Protein AF-X8CRZ3-F1 (afdb_monomer_lite)

Sequence (72 aa):
MDDNAELHLAVCRRFGEAVAAATGRWDRPSPCDAWDARGVLEHVIGFHDVLLLRPLDSSPTARVRIPSSAGD

pLDDT: mean 86.29, std 10.72, range [49.94, 96.44]

Radius of gyration: 13.78 Å; chains: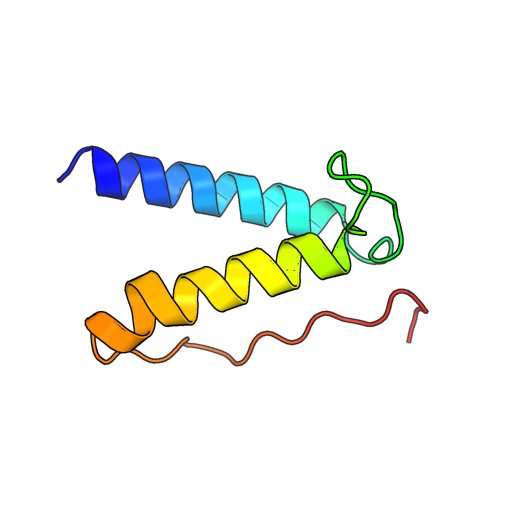 1; bounding box: 31×22×40 Å

Secondary structure (DSSP, 8-state):
--HHHHHHHHHHHHHHHHHHHHTT-TTSBPSSTT-BHHHHHHHHHHHHIIIIITTTT---SS---PPPSS--

Foldseek 3Di:
DPPVVVVVVVVVVVVVVVLVVCVLVQQCADPPNVHGNVRVVVVVVVCCCVPPCVVVVHDPPDDDDRDDSPDD

Structure (mmCIF, N/CA/C/O backbone):
data_AF-X8CRZ3-F1
#
_entry.id   AF-X8CRZ3-F1
#
loop_
_atom_site.group_PDB
_atom_site.id
_atom_site.type_symbol
_atom_site.label_atom_id
_atom_site.label_alt_id
_atom_site.label_comp_id
_atom_site.label_asym_id
_atom_site.label_entity_id
_atom_site.label_seq_id
_atom_site.pdbx_PDB_ins_code
_atom_site.Cartn_x
_atom_site.Cartn_y
_atom_site.Cartn_z
_atom_site.occupancy
_atom_site.B_iso_or_equiv
_atom_site.auth_seq_id
_atom_site.auth_comp_id
_atom_site.auth_asym_id
_atom_site.auth_atom_id
_atom_site.pdbx_PDB_model_num
ATOM 1 N N . MET A 1 1 ? 17.142 8.942 -17.209 1.00 57.50 1 MET A N 1
ATOM 2 C CA . MET A 1 1 ? 16.576 7.740 -16.562 1.00 57.50 1 MET A CA 1
ATOM 3 C C . MET A 1 1 ? 15.136 7.632 -17.040 1.00 57.50 1 MET A C 1
ATOM 5 O O . MET A 1 1 ? 14.626 8.632 -17.519 1.00 57.50 1 MET A O 1
ATOM 9 N N . ASP A 1 2 ? 14.540 6.441 -17.054 1.00 78.62 2 ASP A N 1
ATOM 10 C CA . ASP A 1 2 ? 13.162 6.257 -17.538 1.00 78.62 2 ASP A CA 1
ATOM 11 C C . ASP A 1 2 ? 12.194 7.021 -16.617 1.00 78.62 2 ASP A C 1
ATOM 13 O O . ASP A 1 2 ? 12.180 6.760 -15.411 1.00 78.62 2 ASP A O 1
ATOM 17 N N . ASP A 1 3 ? 11.426 7.971 -17.161 1.00 88.06 3 ASP A N 1
ATOM 18 C CA . ASP A 1 3 ? 10.513 8.850 -16.408 1.00 88.06 3 ASP A CA 1
ATOM 19 C C . ASP A 1 3 ? 9.555 8.047 -15.507 1.00 88.06 3 ASP A C 1
ATOM 21 O O . ASP A 1 3 ? 9.194 8.474 -14.407 1.00 88.06 3 ASP A O 1
ATOM 25 N N . ASN A 1 4 ? 9.197 6.829 -15.929 1.00 89.81 4 ASN A N 1
ATOM 26 C CA . ASN A 1 4 ? 8.353 5.927 -15.150 1.00 89.81 4 ASN A CA 1
ATOM 27 C C . ASN A 1 4 ? 9.043 5.405 -13.883 1.00 89.81 4 ASN A C 1
ATOM 29 O O . ASN A 1 4 ? 8.384 5.225 -12.858 1.00 89.81 4 ASN A O 1
ATOM 33 N N . ALA A 1 5 ? 10.357 5.173 -13.922 1.00 88.81 5 ALA A N 1
ATOM 34 C CA . ALA A 1 5 ? 11.117 4.717 -12.761 1.00 88.81 5 ALA A CA 1
ATOM 35 C C . ALA A 1 5 ? 11.239 5.829 -11.710 1.00 88.81 5 ALA A C 1
ATOM 37 O O . ALA A 1 5 ? 11.058 5.577 -10.518 1.00 88.81 5 ALA A O 1
ATOM 38 N N . GLU A 1 6 ? 11.485 7.068 -12.140 1.00 93.19 6 GLU A N 1
ATOM 39 C CA . GLU A 1 6 ? 11.527 8.226 -11.239 1.00 93.19 6 GLU A CA 1
ATOM 40 C C . GLU A 1 6 ? 10.158 8.490 -10.602 1.00 93.19 6 GLU A C 1
ATOM 42 O O . GLU A 1 6 ? 10.063 8.661 -9.381 1.00 93.19 6 GLU A O 1
ATOM 47 N N . LEU A 1 7 ? 9.085 8.431 -11.400 1.00 94.81 7 LEU A N 1
ATOM 48 C CA . LEU A 1 7 ? 7.719 8.554 -10.899 1.00 94.81 7 LEU A CA 1
ATOM 49 C C . LEU A 1 7 ? 7.382 7.439 -9.900 1.00 94.81 7 LEU A C 1
ATOM 51 O O . LEU A 1 7 ? 6.834 7.718 -8.831 1.00 94.81 7 LEU A O 1
ATOM 55 N N . HIS A 1 8 ? 7.739 6.190 -10.207 1.00 90.88 8 HIS A N 1
ATOM 56 C CA . HIS A 1 8 ? 7.518 5.062 -9.306 1.00 90.88 8 HIS A CA 1
ATOM 57 C C . HIS A 1 8 ? 8.229 5.273 -7.963 1.00 90.88 8 HIS A C 1
ATOM 59 O O . HIS A 1 8 ? 7.601 5.156 -6.912 1.00 90.88 8 HIS A O 1
ATOM 65 N N . LEU A 1 9 ? 9.501 5.686 -7.976 1.00 91.88 9 LEU A N 1
ATOM 66 C CA . LEU A 1 9 ? 10.252 5.980 -6.753 1.00 91.88 9 LEU A CA 1
ATOM 67 C C . LEU A 1 9 ? 9.630 7.128 -5.943 1.00 91.88 9 LEU A C 1
ATOM 69 O O . LEU A 1 9 ? 9.588 7.051 -4.712 1.00 91.88 9 LEU A O 1
ATOM 73 N N . ALA A 1 10 ? 9.129 8.178 -6.600 1.00 95.75 10 ALA A N 1
ATOM 74 C CA . ALA A 1 10 ? 8.431 9.275 -5.930 1.00 95.75 10 ALA A CA 1
ATOM 75 C C . ALA A 1 10 ? 7.134 8.798 -5.251 1.00 95.75 10 ALA A C 1
ATOM 77 O O . ALA A 1 10 ? 6.870 9.144 -4.095 1.00 95.75 10 ALA A O 1
ATOM 78 N N . VAL A 1 11 ? 6.360 7.945 -5.928 1.00 94.56 11 VAL A N 1
ATOM 79 C CA . VAL A 1 11 ? 5.150 7.327 -5.368 1.00 94.56 11 VAL A CA 1
ATOM 80 C C . VAL A 1 11 ? 5.494 6.415 -4.188 1.00 94.56 11 VAL A C 1
ATOM 82 O O . VAL A 1 11 ? 4.859 6.532 -3.140 1.00 94.56 11 VAL A O 1
ATOM 85 N N . CYS A 1 12 ? 6.523 5.569 -4.298 1.00 93.25 12 CYS A N 1
ATOM 86 C CA . CYS A 1 12 ? 6.974 4.702 -3.204 1.00 93.25 12 CYS A CA 1
ATOM 87 C C . CYS A 1 12 ? 7.391 5.501 -1.963 1.00 93.25 12 CYS A C 1
ATOM 89 O O . CYS A 1 12 ? 7.058 5.108 -0.845 1.00 93.25 12 CYS A O 1
ATOM 91 N N . ARG A 1 13 ? 8.071 6.645 -2.136 1.00 95.19 13 ARG A N 1
ATOM 92 C CA . ARG A 1 13 ? 8.427 7.539 -1.018 1.00 95.19 13 ARG A CA 1
ATOM 93 C C . ARG A 1 13 ? 7.186 8.086 -0.318 1.00 95.19 13 ARG A C 1
ATOM 95 O O . ARG A 1 13 ? 7.058 7.928 0.893 1.00 95.19 13 ARG A O 1
ATOM 102 N N . ARG A 1 14 ? 6.239 8.648 -1.077 1.00 96.44 14 ARG A N 1
ATOM 103 C CA . ARG A 1 14 ? 4.972 9.165 -0.530 1.00 96.44 14 ARG A CA 1
ATOM 104 C C . ARG A 1 14 ? 4.151 8.068 0.153 1.00 96.44 14 ARG A C 1
ATOM 106 O O . ARG A 1 14 ? 3.523 8.308 1.182 1.00 96.44 14 ARG A O 1
ATOM 113 N N . PHE A 1 15 ? 4.155 6.856 -0.399 1.00 94.00 15 PHE A N 1
ATOM 114 C CA . PHE A 1 15 ? 3.509 5.710 0.232 1.00 94.00 15 PHE A CA 1
ATOM 115 C C . PHE A 1 15 ? 4.182 5.354 1.564 1.00 94.00 15 PHE A C 1
ATOM 117 O O . PHE A 1 15 ? 3.488 5.159 2.557 1.00 94.00 15 PHE A O 1
ATOM 124 N N . GLY A 1 16 ? 5.517 5.365 1.622 1.00 92.88 16 GLY A N 1
ATOM 125 C CA . GLY A 1 16 ? 6.274 5.188 2.863 1.00 92.88 16 GLY A CA 1
ATOM 126 C C . GLY A 1 16 ? 5.915 6.214 3.944 1.00 92.88 16 GLY A C 1
ATOM 127 O O . GLY A 1 16 ? 5.739 5.843 5.103 1.00 92.88 16 GLY A O 1
ATOM 128 N N . GLU A 1 17 ? 5.721 7.483 3.577 1.00 95.81 17 GLU A N 1
ATOM 129 C CA . GLU A 1 17 ? 5.249 8.529 4.500 1.00 95.81 17 GLU A CA 1
ATOM 130 C C . GLU A 1 17 ? 3.842 8.229 5.045 1.00 95.81 17 GLU A C 1
ATOM 132 O O . GLU A 1 17 ? 3.593 8.358 6.246 1.00 95.81 17 GLU A O 1
ATOM 137 N N . ALA A 1 18 ? 2.924 7.773 4.186 1.00 93.12 18 ALA A N 1
ATOM 138 C CA . ALA A 1 18 ? 1.577 7.382 4.599 1.00 93.12 18 ALA A CA 1
ATOM 139 C C . ALA A 1 18 ? 1.586 6.157 5.532 1.00 93.12 18 ALA A C 1
ATOM 141 O O . ALA A 1 18 ? 0.870 6.139 6.535 1.00 93.12 18 ALA A O 1
ATOM 142 N N . VAL A 1 19 ? 2.432 5.163 5.246 1.00 92.44 19 VAL A N 1
ATOM 143 C CA . VAL A 1 19 ? 2.648 3.979 6.095 1.00 92.44 19 VAL A CA 1
ATOM 144 C C . VAL A 1 19 ? 3.200 4.387 7.458 1.00 92.44 19 VAL A C 1
ATOM 146 O O . VAL A 1 19 ? 2.672 3.958 8.482 1.00 92.44 19 VAL A O 1
ATOM 149 N N . ALA A 1 20 ? 4.205 5.266 7.494 1.00 91.94 20 ALA A N 1
ATOM 150 C CA . ALA A 1 20 ? 4.759 5.777 8.744 1.00 91.94 20 ALA A CA 1
ATOM 151 C C . ALA A 1 20 ? 3.682 6.483 9.580 1.00 91.94 20 ALA A C 1
ATOM 153 O O . ALA A 1 20 ? 3.556 6.2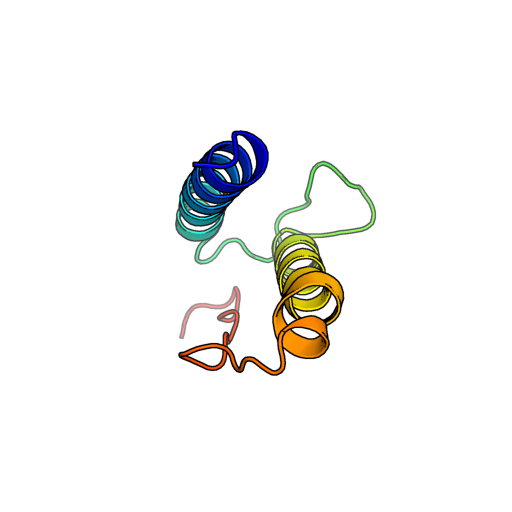18 10.777 1.00 91.94 20 ALA A O 1
ATOM 154 N N . ALA A 1 21 ? 2.842 7.305 8.945 1.00 91.81 21 ALA A N 1
ATOM 155 C CA . ALA A 1 21 ? 1.713 7.936 9.614 1.00 91.81 21 ALA A CA 1
ATOM 156 C C . ALA A 1 21 ? 0.692 6.904 10.131 1.00 91.81 21 ALA A C 1
ATOM 158 O O . ALA A 1 21 ? 0.118 7.102 11.199 1.00 91.81 21 ALA A O 1
ATOM 159 N N . ALA A 1 22 ? 0.448 5.801 9.427 1.00 90.75 22 ALA A 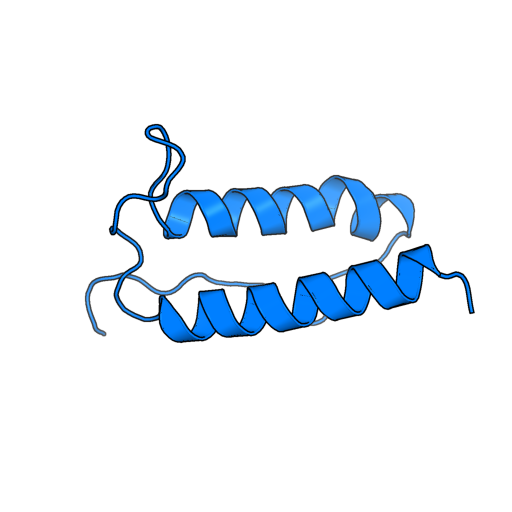N 1
ATOM 160 C CA . ALA A 1 22 ? -0.516 4.776 9.833 1.00 90.75 22 ALA A CA 1
ATOM 161 C C . ALA A 1 22 ? -0.062 3.900 11.020 1.00 90.75 22 ALA A C 1
ATOM 163 O O . ALA A 1 22 ? -0.879 3.148 11.553 1.00 90.75 22 ALA A O 1
ATOM 164 N N . THR A 1 23 ? 1.190 4.015 11.476 1.00 89.06 23 THR A N 1
ATOM 165 C CA . THR A 1 23 ? 1.730 3.237 12.603 1.00 89.06 23 THR A CA 1
ATOM 166 C C . THR A 1 23 ? 0.808 3.285 13.827 1.00 89.06 23 THR A C 1
ATOM 168 O O . THR A 1 23 ? 0.393 4.356 14.271 1.00 89.06 23 THR A O 1
ATOM 171 N N . GLY A 1 24 ? 0.458 2.105 14.354 1.00 89.81 24 GLY A N 1
ATOM 172 C CA . GLY A 1 24 ? -0.459 1.947 15.492 1.00 89.81 24 GLY A CA 1
ATOM 173 C C . GLY A 1 24 ? -1.941 2.173 15.161 1.00 89.81 24 GLY A C 1
ATOM 174 O O . GLY A 1 24 ? -2.781 2.160 16.053 1.00 89.81 24 GLY A O 1
ATOM 175 N N . ARG A 1 25 ? -2.290 2.396 13.888 1.00 92.25 25 ARG A N 1
ATOM 176 C CA . ARG A 1 25 ? -3.657 2.693 13.416 1.00 92.25 25 ARG A CA 1
ATOM 177 C C . ARG A 1 25 ? -4.084 1.774 12.272 1.00 92.25 25 ARG A C 1
ATOM 179 O O . ARG A 1 25 ? -4.874 2.171 11.419 1.00 92.25 25 ARG A O 1
ATOM 186 N N . TRP A 1 26 ? -3.554 0.555 12.259 1.00 92.94 26 TRP A N 1
ATOM 187 C CA . TRP A 1 26 ? -3.698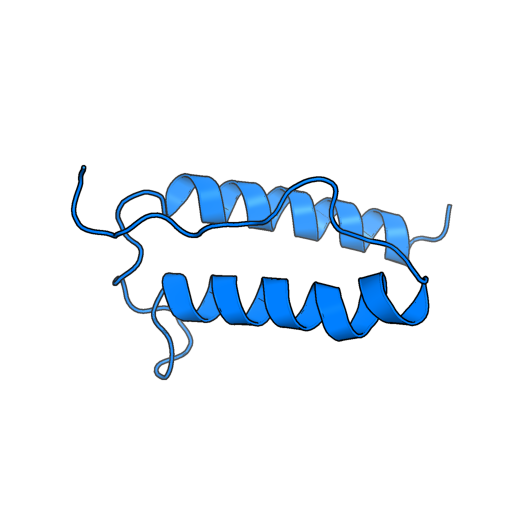 -0.394 11.154 1.00 92.94 26 TRP A CA 1
ATOM 188 C C . TRP A 1 26 ? -5.137 -0.849 10.887 1.00 92.94 26 TRP A C 1
ATOM 190 O O . TRP A 1 26 ? -5.464 -1.130 9.741 1.00 92.94 26 TRP A O 1
ATOM 200 N N . ASP A 1 27 ? -6.006 -0.823 11.900 1.00 92.69 27 ASP A N 1
ATOM 201 C CA . ASP A 1 27 ? -7.415 -1.228 11.763 1.00 92.69 27 ASP A CA 1
ATOM 202 C C . ASP A 1 27 ? -8.328 -0.082 11.284 1.00 92.69 27 ASP A C 1
ATOM 204 O O . ASP A 1 27 ? -9.550 -0.224 11.242 1.00 92.69 27 ASP A O 1
ATOM 208 N N . ARG A 1 28 ? -7.779 1.105 10.973 1.00 92.06 28 ARG A N 1
ATOM 209 C CA . ARG A 1 28 ? -8.605 2.209 10.468 1.00 92.06 28 ARG A CA 1
ATOM 210 C C . ARG A 1 28 ? -9.112 1.907 9.060 1.00 92.06 28 ARG A C 1
ATOM 212 O O . ARG A 1 28 ? -8.326 1.425 8.246 1.00 92.06 28 ARG A O 1
ATOM 219 N N . PRO A 1 29 ? -10.371 2.263 8.744 1.00 93.94 29 PRO A N 1
ATOM 220 C CA . PRO A 1 29 ? -10.910 2.075 7.406 1.00 93.94 29 PRO A CA 1
ATOM 221 C C . PRO A 1 29 ? -10.099 2.880 6.391 1.00 93.94 29 PRO A C 1
ATOM 223 O O . PRO A 1 29 ? -9.691 4.018 6.656 1.00 93.94 29 PRO A O 1
ATOM 226 N N . SER A 1 30 ? -9.865 2.280 5.230 1.00 91.06 30 SER A N 1
ATOM 227 C CA . SER A 1 30 ? -9.313 2.980 4.077 1.00 91.06 30 SER A CA 1
ATOM 228 C C . SER A 1 30 ? -10.440 3.610 3.240 1.00 91.06 30 SER A C 1
ATOM 230 O O . SER A 1 30 ? -11.610 3.297 3.450 1.00 91.06 30 SER A O 1
ATOM 232 N N . PRO A 1 31 ? -10.123 4.474 2.259 1.00 89.94 31 PRO A N 1
ATOM 233 C CA . PRO A 1 31 ? -11.102 4.935 1.271 1.00 89.94 31 PRO A CA 1
ATOM 234 C C . PRO A 1 31 ? -11.688 3.816 0.390 1.00 89.94 31 PRO A C 1
ATOM 236 O O . PRO A 1 31 ? -12.644 4.058 -0.339 1.00 89.94 31 PRO A O 1
ATOM 239 N N . CYS A 1 32 ? -11.089 2.620 0.403 1.00 90.56 32 CYS A N 1
ATOM 240 C CA . CYS A 1 32 ? -11.660 1.416 -0.185 1.00 90.56 32 CYS A CA 1
ATOM 241 C C . CYS A 1 32 ? -12.417 0.666 0.917 1.00 90.56 32 CYS A C 1
ATOM 243 O O . CYS A 1 32 ? -11.786 0.082 1.797 1.00 90.56 32 CYS A O 1
ATOM 245 N N . ASP A 1 33 ? -13.752 0.662 0.856 1.00 86.56 33 ASP A N 1
ATOM 246 C CA . ASP A 1 33 ? -14.625 0.119 1.914 1.00 86.56 33 ASP A CA 1
ATOM 247 C C . ASP A 1 33 ? -14.322 -1.341 2.293 1.00 86.56 33 ASP A C 1
ATOM 249 O O . ASP A 1 33 ? -14.619 -1.777 3.402 1.00 86.56 33 ASP A O 1
ATOM 253 N N . ALA A 1 34 ? -13.718 -2.107 1.382 1.00 90.31 34 ALA A N 1
ATOM 254 C CA . ALA A 1 34 ? -13.345 -3.494 1.628 1.00 90.31 34 ALA A CA 1
ATOM 255 C C . ALA A 1 34 ? -12.117 -3.651 2.541 1.00 90.31 34 ALA A C 1
ATOM 257 O O . ALA A 1 34 ? -11.903 -4.748 3.056 1.00 90.31 34 ALA A O 1
ATOM 258 N N . TRP A 1 35 ? -11.294 -2.609 2.712 1.00 93.69 35 TRP A N 1
ATOM 259 C CA . TRP A 1 35 ? -9.972 -2.707 3.335 1.00 93.69 35 TRP A CA 1
ATOM 260 C C . TRP A 1 35 ? -9.767 -1.697 4.466 1.00 93.69 35 TRP A C 1
ATOM 262 O O . TRP A 1 35 ? -10.095 -0.513 4.353 1.00 93.69 35 TRP A O 1
ATOM 272 N N . ASP A 1 36 ? -9.122 -2.161 5.532 1.00 94.44 36 ASP A N 1
ATOM 273 C CA . ASP A 1 36 ? -8.469 -1.313 6.524 1.00 94.44 36 ASP A CA 1
ATOM 274 C C . ASP A 1 36 ? -7.054 -0.908 6.054 1.00 94.44 36 ASP A C 1
ATOM 276 O O . ASP A 1 36 ? -6.575 -1.299 4.982 1.00 94.44 36 ASP A O 1
ATOM 280 N N . ALA A 1 37 ? -6.370 -0.073 6.837 1.00 94.06 37 ALA A N 1
ATOM 281 C CA . ALA A 1 37 ? -5.019 0.381 6.516 1.00 94.06 37 ALA A CA 1
ATOM 282 C C . ALA A 1 37 ? -4.014 -0.784 6.419 1.00 94.06 37 ALA A C 1
ATOM 284 O O . ALA A 1 37 ? -3.093 -0.722 5.599 1.00 94.06 37 ALA A O 1
ATOM 285 N N . ARG A 1 38 ? -4.198 -1.854 7.208 1.00 93.44 38 ARG A N 1
ATOM 286 C CA . ARG A 1 38 ? -3.413 -3.092 7.094 1.00 93.44 38 ARG A CA 1
ATOM 287 C C . ARG A 1 38 ? -3.623 -3.750 5.733 1.00 93.44 38 ARG A C 1
ATOM 289 O O . ARG A 1 38 ? -2.641 -3.996 5.037 1.00 93.44 38 ARG A O 1
ATOM 296 N N . GLY A 1 39 ? -4.872 -3.969 5.333 1.00 93.44 39 GLY A N 1
ATOM 297 C CA . GLY A 1 39 ? -5.237 -4.621 4.078 1.00 93.44 39 GLY A CA 1
ATOM 298 C C . GLY A 1 39 ? -4.687 -3.891 2.854 1.00 93.44 39 GLY A C 1
ATOM 299 O O . GLY A 1 39 ? -4.163 -4.531 1.943 1.00 93.44 39 GLY A O 1
ATOM 300 N N . VAL A 1 40 ? -4.696 -2.552 2.859 1.00 93.69 40 VAL A N 1
ATOM 301 C CA . VAL A 1 40 ? -4.053 -1.752 1.798 1.00 93.69 40 VAL A CA 1
ATOM 302 C C . VAL A 1 40 ? -2.550 -2.038 1.719 1.00 93.69 40 VAL A C 1
ATOM 304 O O . VAL A 1 40 ? -2.016 -2.257 0.631 1.00 93.69 40 VAL A O 1
ATOM 307 N N . LEU A 1 41 ? -1.849 -2.040 2.856 1.00 92.81 41 LEU A N 1
ATOM 308 C CA . LEU A 1 41 ? -0.403 -2.260 2.900 1.00 92.81 41 LEU A CA 1
ATOM 309 C C . LEU A 1 41 ? -0.022 -3.680 2.459 1.00 92.81 41 LEU A C 1
ATOM 311 O O . LEU A 1 41 ? 0.892 -3.844 1.648 1.00 92.81 41 LEU A O 1
ATOM 315 N N . GLU A 1 42 ? -0.744 -4.689 2.948 1.00 91.75 42 GLU A N 1
ATOM 316 C CA . GLU A 1 42 ? -0.567 -6.089 2.545 1.00 91.75 42 GLU A CA 1
ATOM 317 C C . GLU A 1 42 ? -0.762 -6.260 1.039 1.00 91.75 42 GLU A C 1
ATOM 319 O O . GLU A 1 42 ? 0.062 -6.893 0.374 1.00 91.75 42 GLU A O 1
ATOM 324 N N . HIS A 1 43 ? -1.804 -5.634 0.487 1.00 92.00 43 HIS A N 1
ATOM 325 C CA . HIS A 1 43 ? -2.082 -5.676 -0.941 1.00 92.00 43 HIS A CA 1
ATOM 326 C C . HIS A 1 43 ? -0.951 -5.053 -1.770 1.00 92.00 43 HIS A C 1
ATOM 328 O O . HIS A 1 43 ? -0.472 -5.668 -2.724 1.00 92.00 43 HIS A O 1
ATOM 334 N N . VAL A 1 44 ? -0.474 -3.861 -1.392 1.00 92.19 44 VAL A N 1
ATOM 335 C CA . VAL A 1 44 ? 0.603 -3.166 -2.116 1.00 92.19 44 VAL A CA 1
ATOM 336 C C . VAL A 1 44 ? 1.909 -3.961 -2.071 1.00 92.19 44 VAL A C 1
ATOM 338 O O . VAL A 1 44 ? 2.558 -4.111 -3.107 1.00 92.19 44 VAL A O 1
ATOM 341 N N . ILE A 1 45 ? 2.296 -4.506 -0.913 1.00 89.31 45 ILE A N 1
ATOM 342 C CA . ILE A 1 45 ? 3.512 -5.329 -0.790 1.00 89.31 45 ILE A CA 1
ATOM 343 C C . ILE A 1 45 ? 3.383 -6.611 -1.622 1.00 89.31 45 ILE A C 1
ATOM 345 O O . ILE A 1 45 ? 4.321 -6.968 -2.336 1.00 89.31 45 ILE A O 1
ATOM 349 N N . GLY A 1 46 ? 2.221 -7.273 -1.585 1.00 88.44 46 GLY A N 1
ATOM 350 C CA . GLY A 1 46 ? 1.953 -8.457 -2.405 1.00 88.44 46 GLY A CA 1
ATOM 351 C C . GLY A 1 46 ? 2.066 -8.177 -3.907 1.00 88.44 46 GLY A C 1
ATOM 352 O O . GLY A 1 46 ? 2.636 -8.977 -4.647 1.00 88.44 46 GLY A O 1
ATOM 353 N N . PHE A 1 47 ? 1.602 -7.010 -4.360 1.00 90.94 47 PHE A N 1
ATOM 354 C CA . PHE A 1 47 ? 1.747 -6.588 -5.755 1.00 90.94 47 PHE A CA 1
ATOM 355 C C . PHE A 1 47 ? 3.203 -6.315 -6.151 1.00 90.94 47 PHE A C 1
ATOM 357 O O . PHE A 1 47 ? 3.598 -6.695 -7.250 1.00 90.94 47 PHE A O 1
ATOM 364 N N . HIS A 1 48 ? 4.020 -5.714 -5.278 1.00 88.56 48 HIS A N 1
ATOM 365 C CA . HIS A 1 48 ? 5.450 -5.519 -5.559 1.00 88.56 48 HIS A CA 1
ATOM 366 C C . HIS A 1 48 ? 6.183 -6.857 -5.719 1.00 88.56 48 HIS A C 1
ATOM 368 O O . HIS A 1 48 ? 7.028 -6.982 -6.604 1.00 88.56 48 HIS A O 1
ATOM 374 N N . ASP A 1 49 ? 5.833 -7.869 -4.917 1.00 86.62 49 ASP A N 1
ATOM 375 C CA . ASP A 1 49 ? 6.395 -9.217 -5.063 1.00 86.62 49 ASP A CA 1
ATOM 376 C C . ASP A 1 49 ? 6.102 -9.799 -6.456 1.00 86.62 49 ASP A C 1
ATOM 378 O O . ASP A 1 49 ? 7.012 -10.205 -7.178 1.00 86.62 49 ASP A O 1
ATOM 382 N N . VAL A 1 50 ? 4.833 -9.780 -6.870 1.00 88.62 50 VAL A N 1
ATOM 383 C CA . VAL A 1 50 ? 4.394 -10.388 -8.136 1.00 88.62 50 VAL A CA 1
ATOM 384 C C . VAL A 1 50 ? 4.833 -9.591 -9.367 1.00 88.62 50 VAL A C 1
ATOM 386 O O . VAL A 1 50 ? 5.201 -10.199 -10.370 1.00 88.62 50 VAL A O 1
ATOM 389 N N . LEU A 1 51 ? 4.782 -8.257 -9.321 1.00 88.25 51 LEU A N 1
ATOM 390 C CA . LEU A 1 51 ? 5.014 -7.410 -10.496 1.00 88.25 51 LEU A CA 1
ATOM 391 C C . LEU A 1 51 ? 6.467 -6.976 -10.678 1.00 88.25 51 LEU A C 1
ATOM 393 O O . LEU A 1 51 ? 6.863 -6.694 -11.805 1.00 88.25 51 LEU A O 1
ATOM 397 N N . LEU A 1 52 ? 7.248 -6.894 -9.598 1.00 87.69 52 LEU A N 1
ATOM 398 C CA . LEU A 1 52 ? 8.620 -6.387 -9.653 1.00 87.69 52 LEU A CA 1
ATOM 399 C C . LEU A 1 52 ? 9.624 -7.440 -9.206 1.00 87.69 52 LEU A C 1
ATOM 401 O O . LEU A 1 52 ? 10.534 -7.766 -9.961 1.00 87.69 52 LEU A O 1
ATOM 405 N N . LEU A 1 53 ? 9.459 -8.001 -8.007 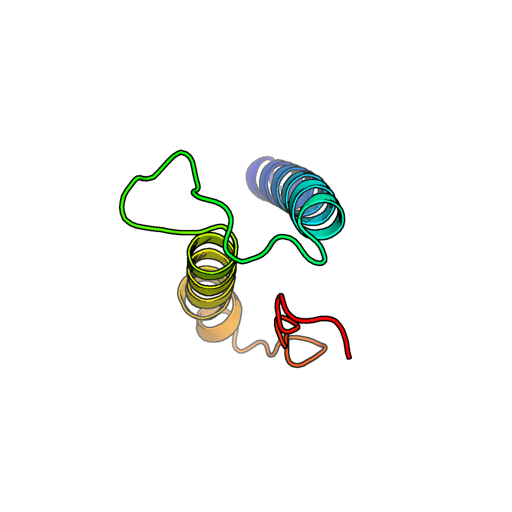1.00 88.31 53 LEU A N 1
ATOM 406 C CA . LEU A 1 53 ? 10.515 -8.817 -7.414 1.00 88.31 53 LEU A CA 1
ATOM 407 C C . LEU A 1 53 ? 10.700 -10.151 -8.140 1.00 88.31 53 LEU A C 1
ATOM 409 O O . LEU A 1 53 ? 11.811 -10.444 -8.583 1.00 88.31 53 LEU A O 1
ATOM 413 N N . ARG A 1 54 ? 9.617 -10.915 -8.341 1.00 89.00 54 ARG A N 1
ATOM 414 C CA . ARG A 1 54 ? 9.672 -12.204 -9.052 1.00 89.00 54 ARG A CA 1
ATOM 415 C C . ARG A 1 54 ? 10.112 -12.069 -10.513 1.00 89.00 54 ARG A C 1
ATOM 417 O O . ARG A 1 54 ? 10.973 -12.846 -10.915 1.00 89.00 54 ARG A O 1
ATOM 424 N N . PRO A 1 55 ? 9.593 -11.120 -11.322 1.00 91.25 55 PRO A N 1
ATOM 425 C CA . PRO A 1 55 ? 10.046 -10.969 -12.706 1.00 91.25 55 PRO A CA 1
ATOM 426 C C . PRO A 1 55 ? 11.518 -10.568 -12.837 1.00 91.25 55 PRO A C 1
ATOM 428 O O . PRO A 1 55 ? 12.138 -10.871 -13.852 1.00 91.25 55 PRO A O 1
ATOM 431 N N . LEU A 1 56 ? 12.075 -9.898 -11.823 1.00 89.81 56 LEU A N 1
ATOM 432 C CA . LEU A 1 56 ? 13.478 -9.480 -11.786 1.00 89.81 56 LEU A CA 1
ATOM 433 C C . LEU A 1 56 ? 14.393 -10.470 -11.048 1.00 89.81 56 LEU A C 1
ATOM 435 O O . LEU A 1 56 ? 15.566 -10.158 -10.858 1.00 89.81 56 LEU A O 1
ATOM 439 N N . ASP A 1 57 ? 13.868 -11.621 -10.610 1.00 91.00 57 ASP A N 1
ATOM 440 C CA . ASP A 1 57 ? 14.564 -12.606 -9.764 1.00 91.00 57 ASP A CA 1
A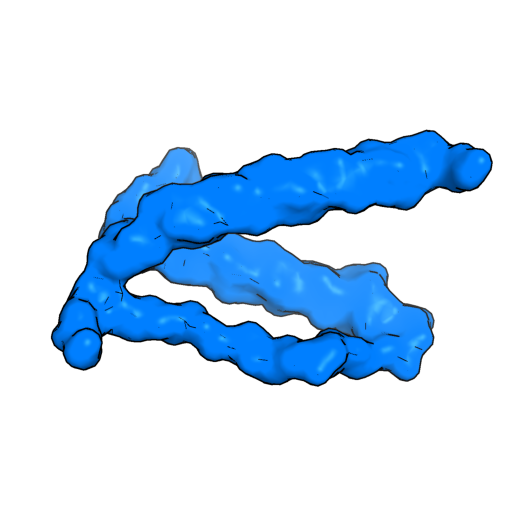TOM 441 C C . ASP A 1 57 ? 15.282 -11.954 -8.565 1.00 91.00 57 ASP A C 1
ATOM 443 O O . ASP A 1 57 ? 16.432 -12.234 -8.227 1.00 91.00 57 ASP A O 1
ATOM 447 N N . SER A 1 58 ? 14.591 -10.999 -7.942 1.00 86.38 58 SER A N 1
ATOM 448 C CA . SER A 1 58 ? 15.101 -10.206 -6.828 1.00 86.38 58 SER A CA 1
ATOM 449 C C . SER A 1 58 ? 14.343 -10.532 -5.546 1.00 86.38 58 SER A C 1
ATOM 451 O O . SER A 1 58 ? 13.169 -10.895 -5.560 1.00 86.38 58 SER A O 1
ATOM 453 N N . SER A 1 59 ? 15.028 -10.413 -4.413 1.00 78.12 59 SER A N 1
ATOM 454 C CA . SER A 1 59 ? 14.454 -10.630 -3.084 1.00 78.12 59 SER A CA 1
ATOM 455 C C . SER A 1 59 ? 14.387 -9.299 -2.338 1.00 78.12 59 SER A C 1
ATOM 457 O O . SER A 1 59 ? 15.295 -8.475 -2.499 1.00 78.12 59 SER A O 1
ATOM 459 N N . PRO A 1 60 ? 13.359 -9.052 -1.506 1.00 76.50 60 PRO A N 1
ATOM 460 C CA . PRO A 1 60 ? 13.351 -7.857 -0.681 1.00 76.50 60 PRO A CA 1
ATOM 461 C C . PRO A 1 60 ? 14.508 -7.914 0.327 1.00 76.50 60 PRO A C 1
ATOM 463 O O . PRO A 1 60 ? 14.751 -8.941 0.960 1.00 76.50 60 PRO A O 1
ATOM 466 N N . THR A 1 61 ? 15.195 -6.787 0.529 1.00 74.50 61 THR A N 1
ATOM 467 C CA . THR A 1 61 ? 16.332 -6.669 1.465 1.00 74.50 61 THR A CA 1
ATOM 468 C C . THR A 1 61 ? 15.975 -7.071 2.902 1.00 74.50 61 THR A C 1
ATOM 470 O O . THR A 1 61 ? 16.834 -7.526 3.653 1.00 74.50 61 THR A O 1
ATOM 473 N N . ALA A 1 62 ? 14.706 -6.925 3.294 1.00 68.56 62 ALA A N 1
ATOM 474 C CA . ALA A 1 62 ? 14.189 -7.371 4.580 1.00 68.56 62 ALA A CA 1
ATOM 475 C C . ALA A 1 62 ? 12.764 -7.919 4.430 1.00 68.56 62 ALA A C 1
ATOM 477 O O . ALA A 1 62 ? 11.973 -7.431 3.621 1.00 68.56 62 ALA A O 1
ATOM 478 N N . ARG A 1 63 ? 12.412 -8.914 5.252 1.00 68.44 63 ARG A N 1
ATOM 479 C CA . ARG A 1 63 ? 11.037 -9.417 5.337 1.00 68.44 63 ARG A CA 1
ATOM 480 C C . ARG A 1 63 ? 10.165 -8.356 6.010 1.00 68.44 63 ARG A C 1
ATOM 482 O O . ARG A 1 63 ? 10.371 -8.047 7.181 1.00 68.44 63 ARG A O 1
ATOM 489 N N . VAL A 1 64 ? 9.181 -7.823 5.289 1.00 68.94 64 VAL A N 1
ATOM 490 C CA . VAL A 1 64 ? 8.239 -6.850 5.853 1.00 68.94 64 VAL A CA 1
ATOM 491 C C . VAL A 1 64 ? 7.286 -7.563 6.814 1.00 68.94 64 VAL A C 1
ATOM 493 O O . VAL A 1 64 ? 6.642 -8.545 6.447 1.00 68.94 64 VAL A O 1
ATOM 496 N N . ARG A 1 65 ? 7.203 -7.076 8.056 1.00 76.06 65 ARG A N 1
ATOM 497 C CA . ARG A 1 65 ? 6.182 -7.465 9.036 1.00 76.06 65 ARG A CA 1
ATOM 498 C C . ARG A 1 65 ? 5.378 -6.222 9.383 1.00 76.06 65 ARG A C 1
ATOM 500 O O . ARG A 1 65 ? 5.957 -5.232 9.819 1.00 76.06 65 ARG A O 1
ATOM 507 N N . ILE A 1 66 ? 4.064 -6.282 9.208 1.00 76.06 66 ILE A N 1
ATOM 508 C CA . ILE A 1 66 ? 3.176 -5.202 9.634 1.00 76.06 66 ILE A CA 1
ATOM 509 C C . ILE A 1 66 ? 2.908 -5.402 11.132 1.00 76.06 66 ILE A C 1
ATOM 511 O O . ILE A 1 66 ? 2.442 -6.481 11.511 1.00 76.06 66 ILE A O 1
ATOM 515 N N . PRO A 1 67 ? 3.252 -4.434 12.000 1.00 68.56 67 PRO A N 1
ATOM 516 C CA . PRO A 1 67 ? 3.037 -4.582 13.431 1.00 68.56 67 PRO A CA 1
ATOM 517 C C . PRO A 1 67 ? 1.541 -4.640 13.765 1.00 68.56 67 PRO A C 1
ATOM 519 O O . PRO A 1 67 ? 0.687 -4.153 13.017 1.00 68.56 67 PRO A O 1
ATOM 522 N N . SER A 1 68 ? 1.220 -5.253 14.904 1.00 68.38 68 SER A N 1
ATOM 523 C CA . SER A 1 68 ? -0.147 -5.234 15.420 1.00 68.38 68 SER A CA 1
ATOM 524 C C . SER A 1 68 ? -0.587 -3.795 15.709 1.00 68.38 68 SER A C 1
ATOM 526 O O . SER A 1 68 ? 0.223 -2.900 15.947 1.00 68.38 68 SER A O 1
ATOM 528 N N . SER A 1 69 ? -1.889 -3.563 15.628 1.00 65.88 69 SER A N 1
ATOM 529 C CA . SER A 1 69 ? -2.548 -2.322 16.046 1.00 65.88 69 SER A CA 1
ATOM 530 C C . SER A 1 69 ? -2.669 -2.225 17.568 1.00 65.88 69 SER A C 1
ATOM 532 O O . SER A 1 69 ? -2.750 -1.120 18.099 1.00 65.88 69 SER A O 1
ATOM 534 N N . ALA A 1 70 ? -2.638 -3.360 18.271 1.00 60.16 70 ALA A N 1
ATOM 535 C CA . ALA A 1 70 ? -2.420 -3.391 19.709 1.00 60.16 70 ALA A CA 1
ATOM 536 C C . ALA A 1 70 ? -0.934 -3.122 19.976 1.00 60.16 70 ALA A C 1
ATOM 538 O O . ALA A 1 70 ? -0.083 -3.828 19.436 1.00 60.16 70 ALA A O 1
ATOM 539 N N . GLY A 1 71 ? -0.639 -2.077 20.752 1.00 54.12 71 GLY A N 1
ATOM 540 C CA . GLY A 1 71 ? 0.725 -1.787 21.189 1.00 54.12 71 GLY A CA 1
ATOM 541 C C . GLY A 1 71 ? 1.303 -2.980 21.948 1.00 54.12 71 GLY A C 1
ATOM 542 O O . GLY A 1 71 ? 0.629 -3.517 22.827 1.00 54.12 71 GLY A O 1
ATOM 543 N N . ASP A 1 72 ? 2.507 -3.389 21.561 1.00 49.94 72 ASP A N 1
ATOM 544 C CA . ASP A 1 72 ? 3.380 -4.274 22.339 1.00 49.94 72 ASP A CA 1
ATOM 545 C C . ASP A 1 72 ? 4.281 -3.398 23.221 1.00 49.94 72 ASP A C 1
ATOM 547 O O . ASP A 1 72 ? 4.827 -2.403 22.677 1.00 49.94 72 ASP A O 1
#

Organism: NCBI:txid1299331

InterPro domains:
  IPR024344 Mycothiol-dependent maleylpyruvate isomerase, metal-binding domain [PF11716] (10-52)
  IPR034660 DinB/YfiT-like putative metalloenzymes [G3DSA:1.20.120.450] (1-71)
  IPR034660 DinB/YfiT-like putative metalloenzymes [SSF109854] (5-59)